Protein AF-A0ABD5MSL4-F1 (afdb_monomer_lite)

Structure (mmCIF, N/CA/C/O backbone):
data_AF-A0ABD5MSL4-F1
#
_entry.id   AF-A0ABD5MSL4-F1
#
loop_
_atom_site.group_PDB
_atom_site.id
_atom_site.type_symbol
_atom_site.label_atom_id
_atom_site.label_alt_id
_atom_site.label_comp_id
_atom_site.label_asym_id
_atom_site.label_entity_id
_atom_site.label_seq_id
_atom_site.pdbx_PDB_ins_code
_atom_site.Cartn_x
_atom_site.Cartn_y
_atom_site.Cartn_z
_atom_site.occupancy
_atom_site.B_iso_or_equiv
_atom_site.auth_seq_id
_atom_site.auth_comp_id
_atom_site.auth_asym_id
_atom_site.auth_atom_id
_atom_site.pdbx_PDB_model_num
ATOM 1 N N . MET A 1 1 ? -10.699 -6.117 5.829 1.00 91.81 1 MET A N 1
ATOM 2 C CA . MET A 1 1 ? -9.696 -6.381 6.876 1.00 91.81 1 MET A CA 1
ATOM 3 C C . MET A 1 1 ? -9.507 -5.137 7.729 1.00 91.81 1 MET A C 1
ATOM 5 O O . MET A 1 1 ? -9.506 -4.028 7.190 1.00 91.81 1 MET A O 1
ATOM 9 N N . ASN A 1 2 ? -9.343 -5.317 9.043 1.00 96.62 2 ASN A N 1
ATOM 10 C CA . ASN A 1 2 ? -9.110 -4.208 9.965 1.00 96.62 2 ASN A CA 1
ATOM 11 C C . ASN A 1 2 ? -7.678 -3.656 9.817 1.00 96.62 2 ASN A C 1
ATOM 13 O O . ASN A 1 2 ? -6.816 -4.276 9.192 1.00 96.62 2 ASN A O 1
ATOM 17 N N . LYS A 1 3 ? -7.414 -2.482 10.401 1.00 97.31 3 LYS A N 1
ATOM 18 C CA . LYS A 1 3 ? -6.122 -1.791 10.253 1.00 97.31 3 LYS A CA 1
ATOM 19 C C 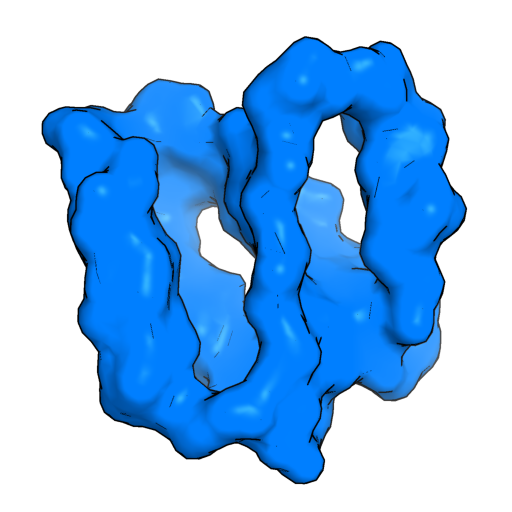. LYS A 1 3 ? -4.925 -2.644 10.694 1.00 97.31 3 LYS A C 1
ATOM 21 O O . LYS A 1 3 ? -3.942 -2.710 9.964 1.00 97.31 3 LYS A O 1
ATOM 26 N N . SER A 1 4 ? -4.994 -3.263 11.873 1.00 97.62 4 SER A N 1
ATOM 27 C CA . SER A 1 4 ? -3.864 -4.015 12.435 1.00 97.62 4 SER A CA 1
ATOM 28 C C . SER A 1 4 ? -3.541 -5.258 11.610 1.00 97.62 4 SER A C 1
ATOM 30 O O . SER A 1 4 ? -2.382 -5.465 11.270 1.00 97.62 4 SER A O 1
ATOM 32 N N . GLY A 1 5 ? -4.562 -6.021 11.205 1.00 97.88 5 GLY A N 1
ATOM 33 C CA . GLY A 1 5 ? -4.372 -7.205 10.367 1.00 97.88 5 GLY A CA 1
ATOM 34 C C . GLY A 1 5 ? -3.815 -6.868 8.984 1.00 97.88 5 GLY A C 1
ATOM 35 O O . GLY A 1 5 ? -3.009 -7.620 8.451 1.00 97.88 5 GLY A O 1
ATOM 36 N N . MET A 1 6 ? -4.175 -5.710 8.414 1.00 97.88 6 MET A N 1
ATOM 37 C CA . MET A 1 6 ? -3.570 -5.249 7.157 1.00 97.88 6 MET A CA 1
ATOM 38 C C . MET A 1 6 ? -2.090 -4.918 7.307 1.00 97.88 6 MET A C 1
ATOM 40 O O . MET A 1 6 ? -1.305 -5.285 6.438 1.00 97.88 6 MET A O 1
ATOM 44 N N . ILE A 1 7 ? -1.716 -4.215 8.381 1.00 98.12 7 ILE A N 1
ATOM 45 C CA . ILE A 1 7 ? -0.313 -3.875 8.637 1.00 98.12 7 ILE A CA 1
ATOM 46 C C . ILE A 1 7 ? 0.509 -5.155 8.775 1.00 98.12 7 ILE A C 1
ATOM 48 O O . ILE A 1 7 ? 1.492 -5.305 8.061 1.00 98.12 7 ILE A O 1
ATOM 52 N N . GLU A 1 8 ? 0.064 -6.100 9.603 1.00 98.00 8 GLU A N 1
ATOM 53 C CA . GLU A 1 8 ? 0.743 -7.387 9.781 1.00 98.00 8 GLU A CA 1
ATOM 54 C C . GLU A 1 8 ? 0.855 -8.164 8.460 1.00 98.00 8 GLU A C 1
ATOM 56 O O . GLU A 1 8 ? 1.926 -8.656 8.105 1.00 98.00 8 GLU A O 1
ATOM 61 N N . ALA A 1 9 ? -0.233 -8.225 7.684 1.00 97.38 9 ALA A N 1
ATOM 62 C CA . ALA A 1 9 ? -0.234 -8.905 6.396 1.00 97.38 9 ALA A CA 1
ATOM 63 C C . ALA A 1 9 ? 0.784 -8.301 5.424 1.00 97.38 9 ALA A C 1
ATOM 65 O O . ALA A 1 9 ? 1.484 -9.059 4.765 1.00 97.38 9 ALA A O 1
ATOM 66 N N . ILE A 1 10 ? 0.887 -6.971 5.342 1.00 97.19 10 ILE A N 1
ATOM 67 C CA . ILE A 1 10 ? 1.853 -6.291 4.469 1.00 97.19 10 ILE A CA 1
ATOM 68 C C . ILE A 1 10 ? 3.281 -6.499 4.981 1.00 97.19 10 ILE A C 1
ATOM 70 O O . ILE A 1 10 ? 4.161 -6.823 4.190 1.00 97.19 10 ILE A O 1
ATOM 74 N N . GLU A 1 11 ? 3.522 -6.368 6.287 1.00 96.94 11 GLU A N 1
ATOM 75 C CA . GLU A 1 11 ? 4.854 -6.544 6.882 1.00 96.94 11 GLU A CA 1
ATOM 76 C C . GLU A 1 11 ? 5.455 -7.921 6.587 1.00 96.94 11 GLU A C 1
ATOM 78 O O . GLU A 1 11 ? 6.648 -8.013 6.309 1.00 96.94 11 GLU A O 1
ATOM 83 N N . ASN A 1 12 ? 4.629 -8.968 6.526 1.00 95.88 12 ASN A N 1
ATOM 84 C CA . ASN A 1 12 ? 5.073 -10.315 6.161 1.00 95.88 12 ASN A CA 1
ATOM 85 C C . ASN A 1 12 ? 5.626 -10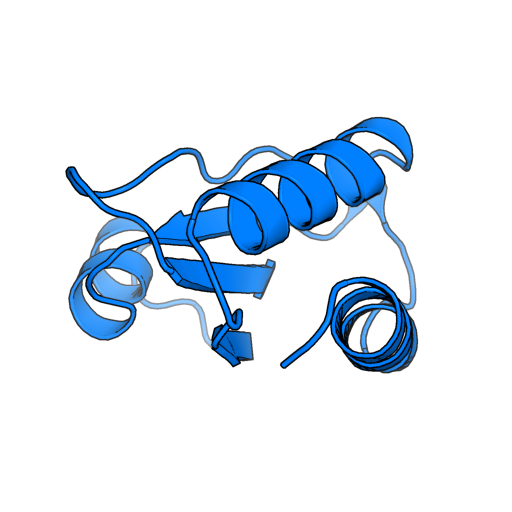.435 4.724 1.00 95.88 12 ASN A C 1
ATOM 87 O O . ASN A 1 12 ? 6.339 -11.394 4.432 1.00 95.88 12 ASN A O 1
ATOM 91 N N . PHE A 1 13 ? 5.333 -9.483 3.829 1.00 92.94 13 PHE A N 1
ATOM 92 C CA . PHE A 1 13 ? 5.880 -9.444 2.463 1.00 92.94 13 PHE A CA 1
ATOM 93 C C . PHE A 1 13 ? 7.031 -8.446 2.292 1.00 92.94 13 PHE A C 1
ATOM 95 O O . PHE A 1 13 ? 7.676 -8.429 1.243 1.00 92.94 13 PHE A O 1
ATOM 102 N N . VAL A 1 14 ? 7.305 -7.605 3.290 1.00 94.00 14 VAL A N 1
ATOM 103 C CA . VAL A 1 14 ? 8.258 -6.499 3.160 1.00 94.00 14 VAL A CA 1
ATOM 104 C C . VAL A 1 14 ? 9.596 -6.880 3.775 1.00 94.00 14 VAL A C 1
ATOM 106 O O . VAL A 1 14 ? 9.762 -6.888 4.990 1.00 94.00 14 VAL A O 1
ATOM 109 N N . SER A 1 15 ? 10.592 -7.120 2.925 1.00 90.75 15 SER A N 1
ATOM 110 C CA . SER A 1 15 ? 11.988 -7.272 3.358 1.00 90.75 15 SER A CA 1
ATOM 111 C C . SER A 1 15 ? 12.730 -5.932 3.4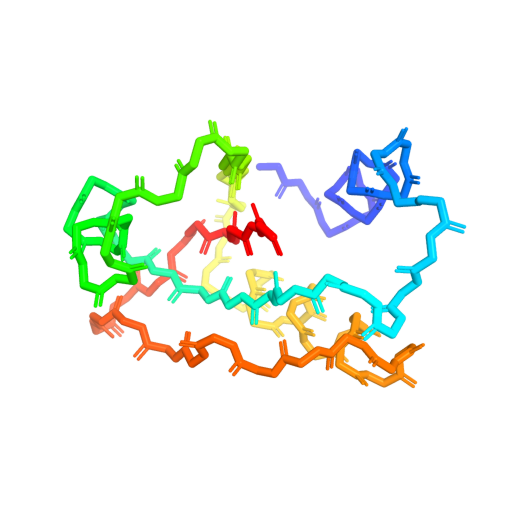54 1.00 90.75 15 SER A C 1
ATOM 113 O O . SER A 1 15 ? 13.618 -5.772 4.289 1.00 90.75 15 SER A O 1
ATOM 115 N N . ASN A 1 16 ? 12.368 -4.953 2.617 1.00 94.12 16 ASN A N 1
ATOM 116 C CA . ASN A 1 16 ? 12.946 -3.609 2.603 1.00 94.12 16 ASN A CA 1
ATOM 117 C C . ASN A 1 16 ? 11.902 -2.568 2.168 1.00 94.12 16 ASN A C 1
ATOM 119 O O . ASN A 1 16 ? 11.532 -2.508 0.997 1.00 94.12 16 ASN A O 1
ATOM 123 N N . TYR A 1 17 ? 11.486 -1.699 3.093 1.00 95.69 17 TYR A N 1
ATOM 124 C CA . TYR A 1 17 ? 10.482 -0.661 2.837 1.00 95.69 17 TYR A CA 1
ATOM 125 C C . TYR A 1 17 ? 10.850 0.281 1.682 1.00 95.69 17 TYR A C 1
ATOM 127 O O . TYR A 1 17 ? 9.988 0.617 0.879 1.00 95.69 17 TYR A O 1
ATOM 135 N N . LEU A 1 18 ? 12.122 0.673 1.547 1.00 96.44 18 LEU A N 1
ATOM 136 C CA . LEU A 1 18 ? 12.563 1.643 0.531 1.00 96.44 18 LEU A CA 1
ATOM 137 C C . LEU A 1 18 ? 12.481 1.093 -0.906 1.00 96.44 18 LEU A C 1
ATOM 139 O O . LEU A 1 18 ? 12.514 1.858 -1.876 1.00 96.44 18 LEU A O 1
ATOM 143 N N . ALA A 1 19 ? 12.412 -0.234 -1.048 1.00 95.12 19 ALA A N 1
ATOM 144 C CA . ALA A 1 19 ? 12.285 -0.904 -2.336 1.00 95.12 19 ALA A CA 1
ATOM 145 C C . ALA A 1 19 ? 10.827 -1.004 -2.809 1.00 95.12 19 ALA A C 1
ATOM 147 O O . ALA A 1 19 ? 10.604 -1.141 -4.009 1.00 95.12 19 ALA A O 1
ATOM 148 N N . CYS A 1 20 ? 9.859 -0.898 -1.895 1.00 96.75 20 CYS A N 1
ATOM 149 C CA . CYS A 1 20 ? 8.444 -1.107 -2.177 1.00 96.75 20 CYS A CA 1
ATOM 150 C C . CYS A 1 20 ? 7.708 0.203 -2.484 1.00 96.75 20 CYS A C 1
ATOM 152 O O . CYS A 1 20 ? 8.015 1.275 -1.950 1.00 96.75 20 CYS A O 1
ATOM 154 N N . THR A 1 21 ? 6.680 0.088 -3.316 1.00 97.75 21 THR A N 1
ATOM 155 C CA . THR A 1 21 ? 5.677 1.122 -3.564 1.00 97.75 21 THR A CA 1
ATOM 156 C C . THR A 1 21 ? 4.368 0.704 -2.915 1.00 97.75 21 THR A C 1
ATOM 158 O O . THR A 1 21 ? 3.985 -0.458 -3.008 1.00 97.75 21 THR A O 1
ATOM 161 N N . ILE A 1 22 ? 3.664 1.641 -2.283 1.00 98.44 22 ILE A N 1
ATOM 162 C CA . ILE A 1 22 ? 2.338 1.412 -1.708 1.00 98.44 22 ILE A CA 1
ATOM 163 C C . ILE A 1 22 ? 1.356 2.482 -2.164 1.00 98.44 22 ILE A C 1
ATOM 165 O O . ILE A 1 22 ? 1.710 3.655 -2.285 1.00 98.44 22 ILE A O 1
ATOM 169 N N . GLY A 1 23 ? 0.113 2.089 -2.400 1.00 98.12 23 GLY A N 1
ATOM 170 C CA . GLY A 1 23 ? -0.963 3.028 -2.680 1.00 98.12 23 GLY A CA 1
ATOM 171 C C . GLY A 1 23 ? -2.327 2.438 -2.373 1.00 98.12 23 GLY A C 1
ATOM 172 O O . GLY A 1 23 ? -2.441 1.325 -1.850 1.00 98.12 23 GLY A O 1
ATOM 173 N N . VAL A 1 24 ? -3.372 3.190 -2.708 1.00 98.38 24 VAL A N 1
ATOM 174 C CA . VAL A 1 24 ? -4.760 2.764 -2.495 1.00 98.38 24 VAL A CA 1
ATOM 175 C C . VAL A 1 24 ? -5.593 2.881 -3.759 1.00 98.38 24 VAL A C 1
ATOM 177 O O . VAL A 1 24 ? -5.355 3.751 -4.599 1.00 98.38 24 VAL A O 1
ATOM 180 N N . THR A 1 25 ? -6.579 1.998 -3.913 1.00 97.94 25 THR A N 1
ATOM 181 C CA . THR A 1 25 ? -7.459 2.004 -5.084 1.00 97.94 25 THR A CA 1
ATOM 182 C C . THR A 1 25 ? -8.853 1.439 -4.818 1.00 97.94 25 THR A C 1
ATOM 184 O O . THR A 1 25 ? -9.055 0.690 -3.861 1.00 97.94 25 THR A O 1
ATOM 187 N N . ASP A 1 26 ? -9.831 1.828 -5.636 1.00 97.31 26 ASP A N 1
ATOM 188 C CA . ASP A 1 26 ? -11.165 1.215 -5.700 1.00 97.31 26 ASP A CA 1
ATOM 189 C C . ASP A 1 26 ? -11.226 0.026 -6.679 1.00 97.31 26 ASP A C 1
ATOM 191 O O . ASP A 1 26 ? -12.033 -0.885 -6.492 1.00 97.31 26 ASP A O 1
ATOM 195 N N . ASP A 1 27 ? -10.326 -0.008 -7.666 1.00 96.62 27 ASP A N 1
ATOM 196 C CA . ASP A 1 27 ? -10.197 -1.051 -8.682 1.00 96.62 27 ASP A CA 1
ATOM 197 C C . ASP A 1 27 ? -8.733 -1.525 -8.793 1.00 96.62 27 ASP A C 1
ATOM 199 O O . ASP A 1 27 ? -7.924 -0.925 -9.514 1.00 96.62 27 ASP A O 1
ATOM 203 N N . PRO A 1 28 ? -8.373 -2.635 -8.122 1.00 95.19 28 PRO A N 1
ATOM 204 C CA . PRO A 1 28 ? -7.007 -3.152 -8.130 1.00 95.19 28 PRO A CA 1
ATOM 205 C C . PRO A 1 28 ? -6.490 -3.567 -9.509 1.00 95.19 28 PRO A C 1
ATOM 207 O O . PRO A 1 28 ? -5.306 -3.392 -9.797 1.00 95.19 28 PRO A O 1
ATOM 210 N N . LYS A 1 29 ? -7.365 -4.039 -10.408 1.00 95.50 29 LYS A N 1
ATOM 211 C CA . LYS A 1 29 ? -6.964 -4.419 -11.772 1.00 95.50 29 LYS A CA 1
ATOM 212 C C . LYS A 1 29 ? -6.572 -3.186 -12.575 1.00 95.50 29 LYS A C 1
ATOM 214 O O . LYS A 1 29 ? -5.517 -3.169 -13.214 1.00 95.50 29 LYS A O 1
ATOM 219 N N . ARG A 1 30 ? -7.389 -2.131 -12.505 1.00 94.50 30 ARG A N 1
ATOM 220 C CA . ARG A 1 30 ? -7.068 -0.836 -13.118 1.00 94.50 30 ARG A CA 1
ATOM 221 C C . ARG A 1 30 ? -5.826 -0.218 -12.481 1.00 94.50 30 ARG A C 1
ATOM 223 O O . ARG A 1 30 ? -4.995 0.331 -13.204 1.00 94.50 30 ARG A O 1
ATOM 230 N N . GLY A 1 31 ? -5.683 -0.327 -11.160 1.00 93.25 31 GLY A N 1
ATOM 231 C CA . GLY A 1 31 ? -4.504 0.122 -10.423 1.00 93.25 31 GLY A CA 1
ATOM 232 C C . GL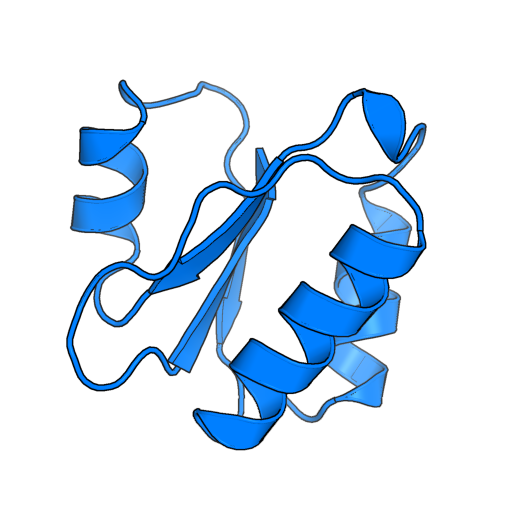Y A 1 31 ? -3.219 -0.533 -10.926 1.00 93.25 31 GLY A C 1
ATOM 233 O O . GLY A 1 31 ? -2.288 0.162 -11.330 1.00 93.25 31 GLY A O 1
ATOM 234 N N . ARG A 1 32 ? -3.210 -1.866 -11.015 1.00 96.56 32 ARG A N 1
ATOM 235 C CA . ARG A 1 32 ? -2.078 -2.643 -11.533 1.00 96.56 32 ARG A CA 1
ATOM 236 C C . ARG A 1 32 ? -1.722 -2.264 -12.969 1.00 96.56 32 ARG A C 1
ATOM 238 O 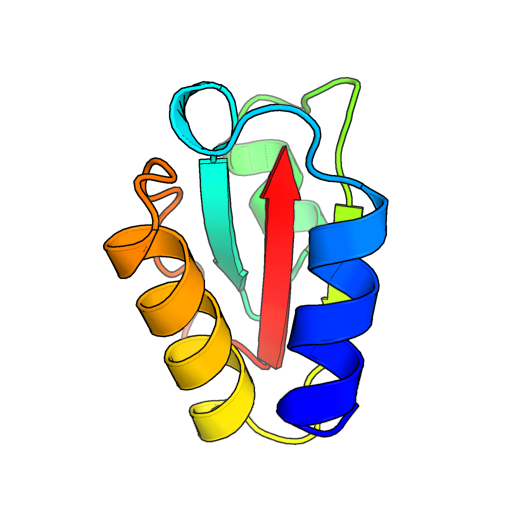O . ARG A 1 32 ? -0.547 -2.078 -13.287 1.00 96.56 32 ARG A O 1
ATOM 245 N N . SER A 1 33 ? -2.729 -2.099 -13.827 1.00 96.56 33 SER A N 1
ATOM 246 C CA . SER A 1 33 ? -2.511 -1.703 -15.220 1.00 96.56 33 SER A CA 1
ATOM 247 C C . SER A 1 33 ? -1.894 -0.309 -15.348 1.00 96.56 33 SER A C 1
ATOM 249 O O . SER A 1 33 ? -1.057 -0.109 -16.226 1.00 96.56 33 SER A O 1
ATOM 251 N N . LYS A 1 34 ? -2.275 0.651 -14.493 1.00 95.44 34 LYS A N 1
ATOM 252 C CA . LYS A 1 34 ? -1.698 2.009 -14.497 1.00 95.44 34 LYS A CA 1
ATOM 253 C C . LYS A 1 34 ? -0.216 2.025 -14.124 1.00 95.44 34 LYS A C 1
ATOM 255 O O . LYS A 1 34 ? 0.513 2.877 -14.617 1.00 95.44 34 LYS A O 1
ATOM 260 N N . HIS A 1 35 ? 0.223 1.067 -13.311 1.00 95.06 35 HIS A N 1
ATOM 261 C CA . HIS A 1 35 ? 1.622 0.898 -12.908 1.00 95.06 35 HIS A CA 1
ATOM 262 C C . HIS A 1 35 ? 2.424 -0.015 -13.849 1.00 95.06 35 HIS A C 1
ATOM 264 O O . HIS A 1 35 ? 3.502 -0.481 -13.495 1.00 95.06 35 HIS A O 1
ATOM 270 N N . GLY A 1 36 ? 1.917 -0.283 -15.058 1.00 96.25 36 GLY A N 1
ATOM 271 C CA . GLY A 1 36 ? 2.643 -1.055 -16.070 1.00 96.25 36 GLY A CA 1
ATOM 272 C C . GLY A 1 36 ? 2.623 -2.568 -15.847 1.00 96.25 36 GLY A C 1
ATOM 273 O O . GLY A 1 36 ? 3.492 -3.264 -16.360 1.00 96.25 36 GLY A O 1
ATOM 274 N N . ASN A 1 37 ? 1.633 -3.087 -15.112 1.00 95.25 37 ASN A N 1
ATOM 275 C CA . ASN A 1 37 ? 1.479 -4.514 -14.813 1.00 95.25 37 ASN A CA 1
ATOM 276 C C . ASN A 1 37 ? 2.727 -5.147 -14.170 1.00 95.25 37 ASN A C 1
ATOM 278 O O . ASN A 1 37 ? 3.282 -6.102 -14.722 1.00 95.25 37 ASN A O 1
ATOM 282 N N . PRO A 1 38 ? 3.158 -4.667 -12.989 1.00 95.69 38 PRO A N 1
ATOM 283 C CA . PRO A 1 38 ? 4.312 -5.233 -12.304 1.00 95.69 38 PRO A CA 1
ATOM 284 C C . PRO A 1 38 ? 4.117 -6.733 -12.045 1.00 95.69 38 PRO A C 1
ATOM 286 O O . PRO A 1 38 ? 2.999 -7.212 -11.801 1.00 95.69 38 PRO A O 1
ATOM 289 N N . MET A 1 39 ? 5.221 -7.480 -12.134 1.00 93.44 39 MET A N 1
ATOM 290 C CA . MET A 1 39 ? 5.238 -8.930 -11.918 1.00 93.44 39 MET A CA 1
ATOM 291 C C . MET A 1 39 ? 4.827 -9.275 -10.484 1.00 93.44 39 MET A C 1
ATOM 293 O O . MET A 1 39 ? 3.993 -10.155 -10.280 1.00 93.44 39 MET A O 1
ATOM 297 N N . TYR A 1 40 ? 5.370 -8.534 -9.519 1.00 91.44 40 TYR A N 1
ATOM 298 C CA . TYR A 1 40 ? 5.003 -8.615 -8.113 1.00 91.44 40 TYR A CA 1
ATOM 299 C C . TYR A 1 40 ? 3.918 -7.581 -7.846 1.00 91.44 40 TYR A C 1
ATOM 301 O O . TYR A 1 40 ? 4.120 -6.397 -8.077 1.00 91.44 40 TYR A O 1
ATOM 309 N N . TRP A 1 41 ? 2.737 -8.038 -7.449 1.00 95.81 41 TRP A N 1
ATOM 310 C CA . TRP A 1 41 ? 1.619 -7.175 -7.094 1.00 95.81 41 TRP A CA 1
ATOM 311 C C . TRP A 1 41 ? 0.812 -7.869 -6.012 1.00 95.81 41 TRP A C 1
ATOM 313 O O . TRP A 1 41 ? 0.338 -8.992 -6.204 1.00 95.81 41 TRP A O 1
ATOM 323 N N . HIS A 1 42 ? 0.655 -7.188 -4.889 1.00 96.88 42 HIS A N 1
ATOM 324 C CA . HIS A 1 42 ? -0.128 -7.653 -3.761 1.00 96.88 42 HIS A CA 1
ATOM 325 C C . HIS A 1 42 ? -1.202 -6.625 -3.441 1.00 96.88 42 HIS A C 1
ATOM 327 O O . HIS A 1 42 ? -0.967 -5.422 -3.529 1.00 96.88 42 HIS A O 1
ATOM 333 N N . GLU A 1 43 ? -2.384 -7.099 -3.068 1.00 97.00 43 GLU A N 1
ATOM 334 C CA . GLU A 1 43 ? -3.521 -6.246 -2.750 1.00 97.00 43 GLU A CA 1
ATOM 335 C C . GLU A 1 43 ? -4.312 -6.807 -1.572 1.00 97.00 43 GLU A C 1
ATOM 337 O O . GLU A 1 43 ? -4.472 -8.018 -1.417 1.00 97.00 43 GLU A O 1
ATOM 342 N N . TRP A 1 44 ? -4.828 -5.904 -0.745 1.00 98.00 44 TRP A N 1
ATOM 343 C CA . TRP A 1 44 ? -5.595 -6.239 0.445 1.00 98.00 44 TRP A CA 1
ATOM 344 C C . TRP A 1 44 ? -6.811 -5.332 0.557 1.00 98.00 44 TRP A C 1
ATOM 346 O O . TRP A 1 44 ? -6.706 -4.109 0.457 1.00 98.00 44 TRP A O 1
ATOM 356 N N . LYS A 1 45 ? -7.975 -5.930 0.815 1.00 98.06 45 LYS A N 1
ATOM 357 C CA . LYS A 1 45 ? -9.230 -5.197 0.993 1.00 98.06 45 LYS A CA 1
ATOM 358 C C . LYS A 1 45 ? -9.398 -4.735 2.442 1.00 98.06 45 LYS A C 1
ATOM 360 O O . LYS A 1 45 ? -9.489 -5.558 3.360 1.00 98.06 45 LYS A O 1
ATOM 365 N N . ALA A 1 46 ? -9.486 -3.428 2.647 1.00 98.00 46 ALA A N 1
ATOM 366 C CA . ALA A 1 46 ? -9.804 -2.805 3.926 1.00 98.00 46 ALA A CA 1
ATOM 367 C C . ALA A 1 46 ? -11.310 -2.869 4.231 1.00 98.00 46 ALA A C 1
ATOM 369 O O . ALA A 1 46 ? -12.131 -2.983 3.323 1.00 98.00 46 ALA A O 1
ATOM 370 N N . ASP A 1 47 ? -11.679 -2.775 5.512 1.00 97.81 47 ASP A N 1
ATOM 371 C CA . ASP A 1 47 ? -13.096 -2.659 5.911 1.00 97.81 47 ASP A CA 1
ATOM 372 C C . ASP A 1 47 ? -13.685 -1.276 5.592 1.00 97.81 47 ASP A C 1
ATOM 374 O O . ASP A 1 47 ? -14.900 -1.118 5.508 1.00 97.81 47 ASP A O 1
ATOM 378 N N . SER A 1 48 ? -12.833 -0.264 5.409 1.00 97.88 48 SER A N 1
ATOM 379 C CA . SER A 1 48 ? -13.240 1.085 5.026 1.00 97.88 48 SER A CA 1
ATOM 380 C C . SER A 1 48 ? -12.124 1.832 4.300 1.00 97.88 48 SER A C 1
ATOM 382 O O . SER A 1 48 ? -10.940 1.523 4.456 1.00 97.88 48 SER A O 1
ATOM 384 N N . GLU A 1 49 ? -12.502 2.873 3.558 1.00 97.69 49 GLU A N 1
ATOM 385 C CA . GLU A 1 49 ? -11.560 3.797 2.918 1.00 97.69 49 GLU A CA 1
ATOM 386 C C . GLU A 1 49 ? -10.616 4.443 3.943 1.00 97.69 49 GLU A C 1
ATOM 388 O O . GLU A 1 49 ? -9.406 4.529 3.734 1.00 97.69 49 GLU A O 1
ATOM 393 N N . THR A 1 50 ? -11.145 4.840 5.104 1.00 97.81 50 THR A N 1
ATOM 394 C CA . THR A 1 50 ? -10.342 5.401 6.196 1.00 97.81 50 THR A CA 1
ATOM 395 C C . THR A 1 50 ? -9.259 4.430 6.658 1.00 97.81 50 THR A C 1
ATOM 397 O O . THR A 1 50 ? -8.136 4.848 6.937 1.00 97.81 50 THR A O 1
ATOM 400 N N . ILE A 1 51 ? -9.565 3.131 6.732 1.00 98.31 51 ILE A N 1
ATOM 401 C CA . ILE A 1 51 ? -8.569 2.114 7.077 1.00 98.31 51 ILE A CA 1
ATOM 402 C C . ILE A 1 51 ? -7.524 2.005 5.966 1.00 98.31 51 ILE A C 1
ATOM 404 O O . ILE A 1 51 ? -6.339 2.081 6.283 1.00 98.31 51 ILE A O 1
ATOM 408 N N . ALA A 1 52 ? -7.932 1.908 4.696 1.00 98.31 52 ALA A N 1
ATOM 409 C CA . ALA A 1 52 ? -7.002 1.816 3.568 1.00 98.31 52 ALA A CA 1
ATOM 410 C C . ALA A 1 52 ? -6.002 2.986 3.553 1.00 98.31 52 ALA A C 1
ATOM 412 O O . ALA A 1 52 ? -4.790 2.771 3.549 1.00 98.31 52 ALA A O 1
ATOM 413 N N . ARG A 1 53 ? -6.496 4.226 3.666 1.00 98.00 53 ARG A N 1
ATOM 414 C CA . ARG A 1 53 ? -5.657 5.438 3.715 1.00 98.00 53 ARG A CA 1
ATOM 415 C C . ARG A 1 53 ? -4.739 5.477 4.936 1.00 98.00 53 ARG A C 1
ATOM 417 O O . ARG A 1 53 ? -3.589 5.899 4.845 1.00 98.00 53 ARG A O 1
ATOM 424 N N . ASN A 1 54 ? -5.224 5.031 6.094 1.00 98.25 54 ASN A N 1
ATOM 425 C CA . ASN A 1 54 ? -4.410 4.975 7.307 1.00 98.25 54 ASN A CA 1
ATOM 426 C C . ASN A 1 54 ? -3.288 3.934 7.217 1.00 98.25 54 ASN A C 1
ATOM 428 O O . ASN A 1 54 ? -2.228 4.140 7.808 1.00 98.25 54 ASN A O 1
ATOM 432 N N . VAL A 1 55 ? -3.526 2.823 6.517 1.00 98.44 55 VAL A N 1
ATOM 433 C CA . VAL A 1 55 ? -2.514 1.795 6.249 1.00 98.44 55 VAL A CA 1
ATOM 434 C C . VAL A 1 55 ? -1.484 2.322 5.249 1.00 98.44 55 VAL A C 1
ATOM 436 O O . VAL A 1 55 ? -0.294 2.263 5.540 1.00 98.44 55 VAL A O 1
ATOM 439 N N . GLU A 1 56 ? -1.908 2.929 4.138 1.00 98.44 56 GLU A N 1
ATOM 440 C CA . GLU A 1 56 ? -0.998 3.582 3.184 1.00 98.44 56 GLU A CA 1
ATOM 441 C C . GLU A 1 56 ? -0.083 4.591 3.889 1.00 98.44 56 GLU A C 1
ATOM 443 O O . GLU A 1 56 ? 1.141 4.481 3.825 1.00 98.44 56 GLU A O 1
ATOM 448 N N . LYS A 1 57 ? -0.666 5.520 4.657 1.00 98.38 57 LYS A N 1
ATOM 449 C CA . LYS A 1 57 ? 0.092 6.528 5.409 1.00 98.38 57 LYS A CA 1
ATOM 450 C C . LYS A 1 57 ? 1.105 5.906 6.373 1.00 98.38 57 LYS A C 1
ATOM 452 O O . LYS A 1 57 ? 2.208 6.430 6.515 1.00 98.38 57 LYS A O 1
ATOM 457 N N . HIS A 1 58 ? 0.746 4.802 7.030 1.00 98.31 58 HIS A N 1
ATOM 458 C CA . HIS A 1 58 ? 1.651 4.089 7.930 1.00 98.31 58 HIS A CA 1
ATOM 459 C C . HIS A 1 58 ? 2.921 3.623 7.203 1.00 98.31 58 HIS A C 1
ATOM 461 O O . HIS A 1 58 ? 4.024 3.853 7.694 1.00 98.31 58 HIS A O 1
ATOM 467 N N . PHE A 1 59 ? 2.783 3.024 6.021 1.00 98.25 59 PHE A N 1
ATOM 468 C CA . PHE A 1 59 ? 3.922 2.504 5.265 1.00 98.25 59 PHE A CA 1
ATOM 469 C C . PHE A 1 59 ? 4.704 3.579 4.504 1.00 98.25 59 PHE A C 1
ATOM 471 O O . PHE A 1 59 ? 5.924 3.462 4.382 1.00 98.25 59 PHE A O 1
ATOM 478 N N . LEU A 1 60 ? 4.053 4.669 4.089 1.00 98.38 60 LEU A N 1
ATOM 479 C CA . LEU A 1 60 ? 4.754 5.861 3.602 1.00 98.38 60 LEU A CA 1
ATOM 480 C C . LEU A 1 60 ? 5.678 6.437 4.684 1.00 98.38 60 LEU A C 1
ATOM 482 O O . LEU A 1 60 ? 6.835 6.740 4.410 1.00 98.38 60 LEU A O 1
ATOM 486 N N . HIS A 1 61 ? 5.216 6.515 5.938 1.00 98.12 61 HIS A N 1
ATOM 487 C CA . HIS A 1 61 ? 6.058 6.951 7.061 1.00 98.12 61 HIS A CA 1
ATOM 488 C C . HIS A 1 61 ? 7.226 5.994 7.352 1.00 98.12 61 HIS A C 1
ATOM 490 O O . HIS A 1 61 ? 8.243 6.426 7.887 1.00 98.12 61 HIS A O 1
ATOM 496 N N . LYS A 1 62 ? 7.101 4.710 6.995 1.00 97.44 62 LYS A N 1
ATOM 497 C CA . LYS A 1 62 ? 8.189 3.722 7.087 1.00 97.44 62 LYS A CA 1
ATOM 498 C C . LYS A 1 62 ? 9.173 3.772 5.911 1.00 97.44 62 LYS A C 1
ATOM 500 O O . LYS A 1 62 ? 10.179 3.070 5.942 1.00 97.44 62 LYS A O 1
ATOM 505 N N . GLY A 1 63 ? 8.908 4.599 4.898 1.00 97.75 63 GLY A N 1
ATOM 506 C CA . GLY A 1 63 ? 9.818 4.847 3.779 1.00 97.75 63 GLY A CA 1
ATOM 507 C C . GLY A 1 63 ? 9.418 4.206 2.449 1.00 97.75 63 GLY A C 1
ATOM 508 O O . GLY A 1 63 ? 10.188 4.299 1.496 1.00 97.75 63 GLY A O 1
ATOM 509 N N . MET A 1 64 ? 8.239 3.584 2.344 1.00 98.19 64 MET A N 1
ATOM 510 C CA . MET A 1 64 ? 7.744 3.140 1.036 1.00 98.19 64 MET A CA 1
ATOM 511 C C . MET A 1 64 ? 7.487 4.323 0.101 1.00 98.19 64 MET A C 1
ATOM 513 O O . MET A 1 64 ? 7.141 5.426 0.532 1.00 98.19 64 MET A O 1
ATOM 517 N N . LYS A 1 65 ? 7.609 4.079 -1.204 1.00 98.00 65 LYS A N 1
ATOM 518 C CA . LYS A 1 65 ? 7.263 5.059 -2.239 1.00 98.00 65 LYS A CA 1
ATOM 519 C C . LYS A 1 65 ? 5.747 5.146 -2.387 1.00 98.00 65 LYS A C 1
ATOM 521 O O . LYS A 1 65 ? 5.048 4.144 -2.258 1.00 98.00 65 LYS A O 1
ATOM 526 N N . SER A 1 66 ? 5.235 6.333 -2.702 1.00 97.19 66 SER A N 1
ATOM 527 C CA . SER A 1 66 ? 3.808 6.497 -2.987 1.00 97.19 66 SER A CA 1
ATOM 528 C C . SER A 1 66 ? 3.477 6.039 -4.405 1.00 97.19 66 SER A C 1
ATOM 530 O O . SER A 1 66 ? 4.006 6.576 -5.374 1.00 97.19 66 SER A O 1
ATOM 532 N N . GLY A 1 67 ? 2.577 5.063 -4.513 1.00 94.88 67 GLY A N 1
ATOM 533 C CA . GLY A 1 67 ? 1.901 4.675 -5.754 1.00 94.88 67 GLY A CA 1
ATOM 534 C C . GLY A 1 67 ? 0.675 5.543 -6.053 1.00 94.88 67 GLY A C 1
ATOM 535 O O . GLY A 1 67 ? 0.149 5.515 -7.166 1.00 94.88 67 GLY A O 1
ATOM 536 N N . GLY A 1 68 ? 0.246 6.339 -5.071 1.00 93.81 68 GLY A N 1
ATOM 537 C CA . GLY A 1 68 ? -0.866 7.271 -5.170 1.00 93.81 68 GLY A CA 1
ATOM 538 C C . GLY A 1 68 ? -2.239 6.644 -4.933 1.00 93.81 68 GLY A C 1
ATOM 539 O O . GLY A 1 68 ? -2.415 5.429 -4.803 1.00 93.81 68 GLY A O 1
ATOM 540 N N . VAL A 1 69 ? -3.229 7.535 -4.912 1.00 94.06 69 VAL A N 1
ATOM 541 C CA . VAL A 1 69 ? -4.649 7.224 -4.754 1.00 94.06 69 VAL A CA 1
ATOM 542 C C . VAL A 1 69 ? -5.279 7.072 -6.134 1.00 94.06 69 VAL A C 1
ATOM 544 O O . VAL A 1 69 ? -5.240 8.000 -6.943 1.00 94.06 69 VAL A O 1
ATOM 547 N N . LEU A 1 70 ? -5.870 5.913 -6.413 1.00 91.25 70 LEU A N 1
ATOM 548 C CA . LEU A 1 70 ? -6.480 5.606 -7.704 1.00 91.25 70 LEU A CA 1
ATOM 549 C C . LEU A 1 70 ? -7.975 5.319 -7.545 1.00 91.25 70 LEU A C 1
ATOM 551 O O . LEU A 1 70 ? -8.344 4.242 -7.086 1.00 91.25 70 LEU A O 1
ATOM 555 N N . GLY A 1 71 ? -8.807 6.258 -7.994 1.00 89.69 71 GLY A N 1
ATOM 556 C CA . GLY A 1 71 ? -10.266 6.169 -7.883 1.00 89.69 71 GLY A CA 1
ATOM 557 C C . GLY A 1 71 ? -10.831 7.019 -6.748 1.00 89.69 71 GLY A C 1
ATOM 558 O O . GLY A 1 71 ? -10.075 7.683 -6.034 1.00 89.69 71 GLY A O 1
ATOM 559 N N . ASP A 1 72 ? -12.155 7.005 -6.609 1.00 89.81 72 ASP A N 1
ATOM 560 C CA . ASP A 1 72 ? -12.874 7.963 -5.755 1.00 89.81 72 ASP A CA 1
ATOM 561 C C . ASP A 1 72 ? -13.069 7.433 -4.329 1.00 89.81 72 ASP A C 1
ATOM 563 O O . ASP A 1 72 ? -12.914 8.178 -3.362 1.00 89.81 72 ASP A O 1
ATOM 567 N N . HIS A 1 73 ? -13.324 6.125 -4.192 1.00 94.00 73 HIS A N 1
ATOM 568 C CA . HIS A 1 73 ? -13.581 5.459 -2.909 1.00 94.00 73 HIS A CA 1
ATOM 569 C C . H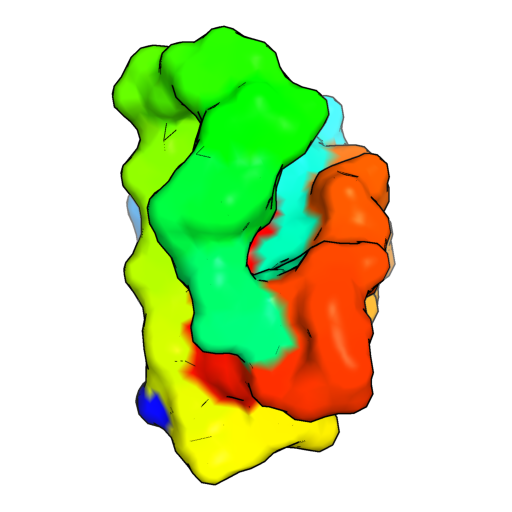IS A 1 73 ? -12.644 4.268 -2.686 1.00 94.00 73 HIS A C 1
ATOM 571 O O . HIS A 1 73 ? -13.068 3.107 -2.728 1.00 94.00 73 HIS A O 1
ATOM 577 N N . PRO A 1 74 ? -11.340 4.521 -2.490 1.00 94.56 74 PRO A N 1
ATOM 578 C CA . PRO A 1 74 ? -10.351 3.462 -2.450 1.00 94.56 74 PRO A CA 1
ATOM 579 C C . PRO A 1 74 ? -10.464 2.629 -1.168 1.00 94.56 74 PRO A C 1
ATOM 581 O O . PRO A 1 74 ? -10.166 3.093 -0.070 1.00 94.56 74 PRO A O 1
ATOM 584 N N . ILE A 1 75 ? -10.853 1.365 -1.317 1.00 97.75 75 ILE A N 1
ATOM 585 C CA . ILE A 1 75 ? -10.968 0.397 -0.213 1.00 97.75 75 ILE A CA 1
ATOM 586 C C . ILE A 1 75 ? -9.910 -0.708 -0.280 1.00 97.75 75 ILE A C 1
ATOM 588 O O . ILE A 1 75 ? -9.877 -1.578 0.588 1.00 97.75 75 ILE A O 1
ATOM 592 N N . PHE A 1 76 ? -9.046 -0.697 -1.292 1.00 98.31 76 PHE A N 1
ATOM 593 C CA . PHE A 1 76 ? -7.913 -1.606 -1.402 1.00 98.31 76 PHE A CA 1
ATOM 594 C C . PHE A 1 76 ? -6.611 -0.865 -1.143 1.00 98.31 76 PHE A C 1
ATOM 596 O O . PHE A 1 76 ? -6.441 0.270 -1.582 1.00 98.31 76 PHE A O 1
ATOM 603 N N . VAL A 1 77 ? -5.685 -1.536 -0.470 1.00 98.31 77 VAL A N 1
ATOM 604 C CA . VAL A 1 77 ? -4.274 -1.150 -0.393 1.00 98.31 77 VAL A CA 1
ATOM 605 C C . VAL A 1 77 ? -3.509 -2.092 -1.308 1.00 98.31 77 VAL A C 1
ATOM 607 O O . VAL A 1 77 ? -3.753 -3.297 -1.261 1.00 98.31 77 VAL A O 1
ATOM 610 N N . TYR A 1 78 ? -2.605 -1.566 -2.128 1.00 98.06 78 TYR A N 1
ATOM 611 C CA . TYR A 1 78 ? -1.752 -2.366 -3.002 1.00 98.06 78 TYR A CA 1
ATOM 612 C C . TYR A 1 78 ? -0.275 -2.082 -2.755 1.00 98.06 78 TYR A C 1
ATOM 614 O O . TYR A 1 78 ? 0.086 -0.971 -2.368 1.00 98.06 78 TYR A O 1
ATOM 622 N N . MET A 1 79 ? 0.566 -3.080 -3.019 1.00 97.50 79 MET A N 1
ATOM 623 C CA . MET A 1 79 ? 2.019 -2.997 -2.924 1.00 97.50 79 MET A CA 1
ATOM 624 C C . MET A 1 79 ? 2.690 -3.714 -4.100 1.00 97.50 79 MET A C 1
ATOM 626 O O . MET A 1 79 ? 2.232 -4.786 -4.508 1.00 97.50 79 MET A O 1
ATOM 630 N N . PHE A 1 80 ? 3.784 -3.143 -4.607 1.00 95.69 80 PHE A N 1
ATOM 631 C CA . PHE A 1 80 ? 4.668 -3.761 -5.598 1.00 95.69 80 PHE A CA 1
ATOM 632 C C . PHE A 1 80 ? 6.111 -3.258 -5.493 1.00 95.69 80 PHE A C 1
ATOM 634 O O . PHE A 1 80 ? 6.332 -2.200 -4.854 1.00 95.69 80 PHE A O 1
#

Secondary structure (DSSP, 8-state):
--HHHHHHHHHTT-S-GGG-EEEEES-HHHHHHHTT--SS-EEEE-SSHHHHHHHHHHHHHTTPEEEEEESSS--EEEE-

pLDDT: mean 96.37, std 2.18, range [89.69, 98.44]

Foldseek 3Di:
DALVVVLVVVVVVDPDLQVKEKEFEPDQVVLCVVVVNDPDKDKDFAPALVSQVVNNVVSVVVNHHYSYYYDDGTRMMMMD

Radius of gyration: 11.1 Å; chains: 1; bounding box: 26×18×28 Å

Sequence (80 aa):
MNKSGMIEAIENFVSNYLACTIGVTDDPKRGRSKHGNPMYWHEWKADSETIARNVEKHFLHKGMKSGGVLGDHPIFVYMF